Protein AF-A0A538CX70-F1 (afdb_monomer)

Radius of gyration: 19.55 Å; Cα contacts (8 Å, |Δi|>4): 145; chains: 1; bounding box: 57×36×58 Å

Foldseek 3Di:
DALLVLLVQLLVLLVLLVVVCVVVPCPPQFPLQVVVSVVLNVLSVVLNVCVVVVPPCSLVSLQVSLVVQLVLLCCQAVDDDDDSSHPHCVVVVPDPSSVVSSVSNSVSSVSSNVNSVVVVVVVVVPPDPVVVVVPPPDDD

Sequence (140 aa):
MTLLRANILFVAANLLHTADHQRQGTAGLRWEILAGGSAITIAAIASLVLAWRKDERAPIFGAVLGLSAAAGIAASHLAPHWSAFSDSYPEIHADATSWVVVLLEIAGALLLAAVAVRELRRASNGAPRAAVVAGSGRST

Solvent-accessible surface area (backbone atoms only — not comparable to full-atom values): 7394 Å² total; per-residue (Å²): 137,53,60,47,58,29,30,52,50,22,41,52,26,47,51,49,34,55,50,44,41,60,72,74,51,61,89,83,58,46,68,54,43,56,51,49,53,48,50,51,51,53,50,38,52,50,38,33,50,30,34,71,70,64,42,88,59,24,34,61,49,28,26,54,49,12,50,52,48,27,52,49,55,43,52,16,30,73,35,74,78,79,55,71,61,36,61,22,34,83,80,72,62,59,50,73,66,54,53,52,34,52,51,45,25,36,50,22,18,46,46,21,16,54,46,11,49,50,51,50,52,51,53,61,70,66,51,66,76,61,69,70,67,71,70,79,76,82,88,131

Mean predicted aligned error: 5.69 Å

Structure (mmCIF, N/CA/C/O backbone):
data_AF-A0A538CX70-F1
#
_entry.id   AF-A0A538CX70-F1
#
loop_
_atom_site.group_PDB
_atom_site.id
_atom_site.type_symbol
_atom_site.label_atom_id
_atom_site.label_alt_id
_atom_site.label_comp_id
_atom_site.label_asym_id
_atom_site.label_entity_id
_atom_site.label_seq_id
_atom_site.pdbx_PDB_ins_code
_atom_site.Cartn_x
_atom_site.Cartn_y
_atom_site.Cartn_z
_atom_site.occupancy
_atom_site.B_iso_or_equiv
_atom_site.auth_seq_id
_atom_site.auth_comp_id
_atom_site.auth_asym_id
_atom_site.auth_atom_id
_atom_site.pdbx_PDB_model_num
ATOM 1 N N . MET A 1 1 ? -12.547 -10.613 9.238 1.00 86.50 1 MET A N 1
ATOM 2 C CA . MET A 1 1 ? -11.192 -10.02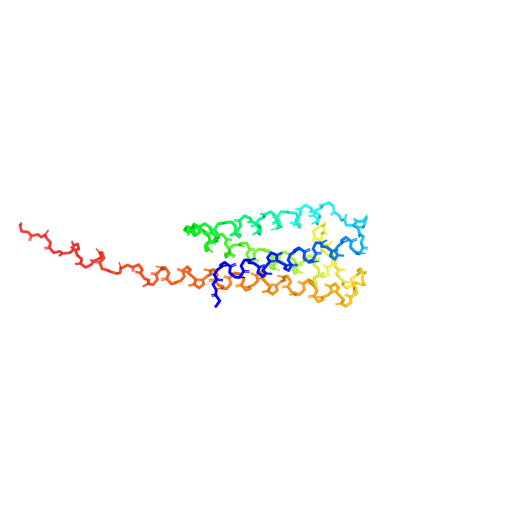3 9.112 1.00 86.50 1 MET A CA 1
ATOM 3 C C . MET A 1 1 ? -11.028 -8.892 10.122 1.00 86.50 1 MET A C 1
ATOM 5 O O . MET A 1 1 ? -11.930 -8.068 10.171 1.00 86.50 1 MET A O 1
ATOM 9 N N . THR A 1 2 ? -9.960 -8.850 10.925 1.00 97.06 2 THR A N 1
ATOM 10 C CA . THR A 1 2 ? -9.663 -7.742 11.867 1.00 97.06 2 THR A CA 1
ATOM 11 C C . THR A 1 2 ? -8.699 -6.730 11.239 1.00 97.06 2 THR A C 1
ATOM 13 O O . THR A 1 2 ? -8.021 -7.071 10.270 1.00 97.06 2 THR A O 1
ATOM 16 N N . LEU A 1 3 ? -8.598 -5.517 11.800 1.00 97.94 3 LEU A N 1
ATOM 17 C CA . LEU A 1 3 ? -7.646 -4.499 11.330 1.00 97.94 3 LEU A CA 1
ATOM 18 C C . LEU A 1 3 ? -6.189 -4.978 11.421 1.00 97.94 3 LEU A C 1
ATOM 20 O O . LEU A 1 3 ? -5.417 -4.769 10.491 1.00 97.94 3 LEU A O 1
ATOM 24 N N . LEU A 1 4 ? -5.829 -5.683 12.499 1.00 98.56 4 LEU A N 1
ATOM 25 C CA . LEU A 1 4 ? -4.496 -6.269 12.655 1.00 98.56 4 LEU A CA 1
ATOM 26 C C . LEU A 1 4 ? -4.179 -7.273 11.535 1.00 98.56 4 LEU A C 1
ATOM 28 O O . LEU A 1 4 ? -3.119 -7.195 10.927 1.00 98.56 4 LEU A O 1
ATOM 32 N N . ARG A 1 5 ? -5.109 -8.183 11.214 1.00 98.62 5 ARG A N 1
ATOM 33 C CA . ARG A 1 5 ? -4.907 -9.159 10.129 1.00 98.62 5 ARG A CA 1
ATOM 34 C C . ARG A 1 5 ? -4.802 -8.483 8.762 1.00 98.62 5 ARG A C 1
ATOM 36 O O . ARG A 1 5 ? -3.969 -8.889 7.966 1.00 98.62 5 ARG A O 1
ATOM 43 N N . ALA A 1 6 ? -5.608 -7.452 8.506 1.00 98.69 6 ALA A N 1
ATOM 44 C CA . ALA A 1 6 ? -5.515 -6.686 7.265 1.00 98.69 6 ALA A CA 1
ATOM 45 C C . ALA A 1 6 ? -4.158 -5.968 7.135 1.00 98.69 6 ALA A C 1
ATOM 47 O O . ALA A 1 6 ? -3.559 -6.007 6.068 1.00 98.69 6 ALA A O 1
ATOM 48 N N . ASN A 1 7 ? -3.633 -5.402 8.231 1.00 98.75 7 ASN A N 1
ATOM 49 C CA . ASN A 1 7 ? -2.282 -4.833 8.258 1.00 98.75 7 ASN A CA 1
ATOM 50 C C . ASN A 1 7 ? -1.203 -5.883 7.982 1.00 98.75 7 ASN A C 1
ATOM 52 O O . ASN A 1 7 ? -0.321 -5.628 7.176 1.00 98.75 7 ASN A O 1
ATOM 56 N N . ILE A 1 8 ? -1.277 -7.062 8.609 1.00 98.81 8 ILE A N 1
ATOM 57 C CA . ILE A 1 8 ? -0.309 -8.147 8.368 1.00 98.81 8 ILE A CA 1
ATOM 58 C C . ILE A 1 8 ? -0.298 -8.542 6.888 1.00 98.81 8 ILE A C 1
ATOM 60 O O . ILE A 1 8 ? 0.773 -8.670 6.306 1.00 98.81 8 ILE A O 1
ATOM 64 N N . LEU A 1 9 ? -1.476 -8.704 6.276 1.00 98.75 9 LEU A N 1
ATOM 65 C CA . LEU A 1 9 ? -1.585 -9.050 4.857 1.00 98.75 9 LEU A CA 1
ATOM 66 C C . LEU A 1 9 ? -1.010 -7.954 3.954 1.00 98.75 9 LEU A C 1
ATOM 68 O O . LEU A 1 9 ? -0.268 -8.269 3.030 1.00 98.75 9 LEU A O 1
ATOM 72 N N . PHE A 1 10 ? -1.316 -6.684 4.235 1.00 98.81 10 PHE A N 1
ATOM 73 C CA . PHE A 1 10 ? -0.777 -5.569 3.460 1.00 98.81 10 PHE A CA 1
ATOM 74 C C . PHE A 1 10 ? 0.746 -5.451 3.600 1.00 98.81 10 PHE A C 1
ATOM 76 O O . PHE A 1 10 ? 1.435 -5.368 2.593 1.00 98.81 10 PHE A O 1
ATOM 83 N N . VAL A 1 11 ? 1.282 -5.527 4.823 1.00 98.88 11 VAL A N 1
ATOM 84 C CA . VAL A 1 11 ? 2.733 -5.498 5.074 1.00 98.88 11 VAL A CA 1
ATOM 85 C C . VAL A 1 11 ? 3.429 -6.665 4.379 1.00 98.88 11 VAL A C 1
ATOM 87 O O . VAL A 1 11 ? 4.454 -6.465 3.741 1.00 98.88 11 VAL A O 1
ATOM 90 N N . ALA A 1 12 ? 2.871 -7.875 4.447 1.00 98.88 12 ALA A N 1
ATOM 91 C CA . ALA A 1 12 ? 3.443 -9.028 3.758 1.00 98.88 12 ALA A CA 1
ATOM 92 C C . ALA A 1 12 ? 3.481 -8.827 2.234 1.00 98.88 12 ALA A C 1
ATOM 94 O O . ALA A 1 12 ? 4.499 -9.120 1.612 1.00 98.88 12 ALA A O 1
ATOM 95 N N . ALA A 1 13 ? 2.408 -8.295 1.641 1.00 98.81 13 ALA A N 1
ATOM 96 C CA . ALA A 1 13 ? 2.360 -8.005 0.210 1.00 98.81 13 ALA A CA 1
ATOM 97 C C . ALA A 1 13 ? 3.332 -6.879 -0.195 1.00 98.81 13 ALA A C 1
ATOM 99 O O . ALA A 1 13 ? 4.047 -7.021 -1.181 1.00 98.81 13 ALA A O 1
ATOM 100 N N . ASN A 1 14 ? 3.429 -5.812 0.602 1.00 98.81 14 ASN A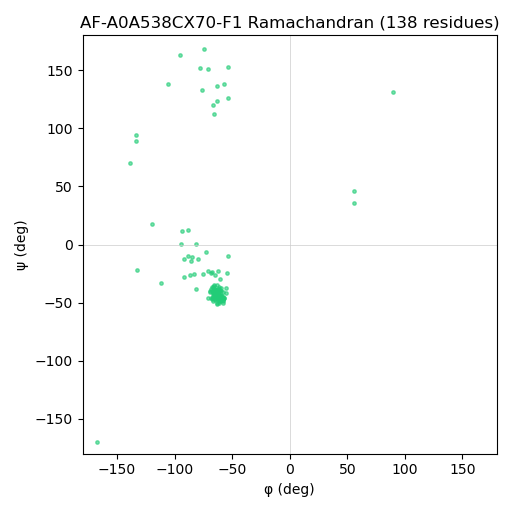 N 1
ATOM 101 C CA . ASN A 1 14 ? 4.370 -4.707 0.396 1.00 98.81 14 ASN A CA 1
ATOM 102 C C . ASN A 1 14 ? 5.839 -5.157 0.477 1.00 98.81 14 ASN A C 1
ATOM 104 O O . ASN A 1 14 ? 6.656 -4.793 -0.369 1.00 98.81 14 ASN A O 1
ATOM 108 N N . LEU A 1 15 ? 6.181 -6.003 1.453 1.00 98.69 15 LEU A N 1
ATOM 109 C CA . LEU A 1 15 ? 7.524 -6.579 1.550 1.00 98.69 15 LEU A CA 1
ATOM 110 C C . LEU A 1 15 ? 7.821 -7.521 0.381 1.00 98.69 15 LEU A C 1
ATOM 112 O O . LEU A 1 15 ? 8.946 -7.534 -0.117 1.00 98.69 15 LEU A O 1
ATOM 116 N N . LEU A 1 16 ? 6.823 -8.279 -0.082 1.00 98.81 16 LEU A N 1
ATOM 117 C CA . LEU A 1 16 ? 6.968 -9.134 -1.256 1.00 98.81 16 LEU A CA 1
ATOM 118 C C . LEU A 1 16 ? 7.229 -8.307 -2.522 1.00 98.81 16 LEU A C 1
ATOM 120 O O . LEU A 1 16 ? 8.119 -8.657 -3.290 1.00 98.81 16 LEU A O 1
ATOM 124 N N . HIS A 1 17 ? 6.527 -7.190 -2.709 1.00 98.56 17 HIS A N 1
ATOM 125 C CA . HIS A 1 17 ? 6.765 -6.285 -3.836 1.00 98.56 17 HIS A CA 1
ATOM 126 C C . HIS A 1 17 ? 8.111 -5.569 -3.744 1.00 98.56 17 HIS A C 1
ATOM 128 O O . HIS A 1 17 ? 8.840 -5.483 -4.729 1.00 98.56 17 HIS A O 1
ATOM 134 N N . THR A 1 18 ? 8.515 -5.168 -2.539 1.00 97.50 18 THR A N 1
ATOM 135 C CA . THR A 1 18 ? 9.860 -4.631 -2.301 1.00 97.50 18 THR A CA 1
ATOM 136 C C . THR A 1 18 ? 10.937 -5.649 -2.683 1.00 97.50 18 THR A C 1
ATOM 138 O O . THR A 1 18 ? 11.911 -5.298 -3.348 1.00 97.50 18 THR A O 1
ATOM 141 N N . ALA A 1 19 ? 10.767 -6.919 -2.302 1.00 98.19 19 ALA A N 1
ATOM 142 C CA . ALA A 1 19 ? 11.680 -7.994 -2.682 1.00 98.19 19 ALA A CA 1
ATOM 143 C C . ALA A 1 19 ? 11.662 -8.266 -4.194 1.00 98.19 19 ALA A C 1
ATOM 145 O O . ALA A 1 19 ? 12.709 -8.545 -4.777 1.00 98.19 19 ALA A O 1
ATOM 146 N N . ASP A 1 20 ? 10.503 -8.142 -4.841 1.00 98.12 20 ASP A N 1
ATOM 147 C CA . ASP A 1 20 ? 10.389 -8.282 -6.289 1.00 98.12 20 ASP A CA 1
ATOM 148 C C . ASP A 1 20 ? 11.153 -7.178 -7.037 1.00 98.12 20 ASP A C 1
ATOM 150 O O . ASP A 1 20 ? 11.874 -7.486 -7.980 1.00 98.12 20 ASP A O 1
ATOM 154 N N . HIS A 1 21 ? 11.144 -5.929 -6.562 1.00 96.50 21 HIS A N 1
ATOM 155 C CA . HIS A 1 21 ? 12.018 -4.883 -7.114 1.00 96.50 21 HIS A CA 1
ATOM 156 C C . HIS A 1 21 ? 13.512 -5.207 -6.961 1.00 96.50 21 HIS A C 1
ATOM 158 O O . HIS A 1 21 ? 14.299 -4.929 -7.865 1.00 96.50 21 HIS A O 1
ATOM 164 N N . GLN A 1 22 ? 13.922 -5.834 -5.853 1.00 96.19 22 GLN A N 1
ATOM 165 C CA . GLN A 1 22 ? 15.307 -6.306 -5.711 1.00 96.19 22 GLN A CA 1
ATOM 166 C C . GLN A 1 22 ? 15.627 -7.420 -6.715 1.00 96.19 22 GLN A C 1
ATOM 168 O O . GLN A 1 22 ? 16.722 -7.446 -7.272 1.00 96.19 22 GLN A O 1
ATOM 173 N N . ARG A 1 23 ? 14.665 -8.313 -6.980 1.00 96.75 23 ARG A N 1
ATOM 174 C CA . ARG A 1 23 ? 14.786 -9.382 -7.980 1.00 96.75 23 ARG A CA 1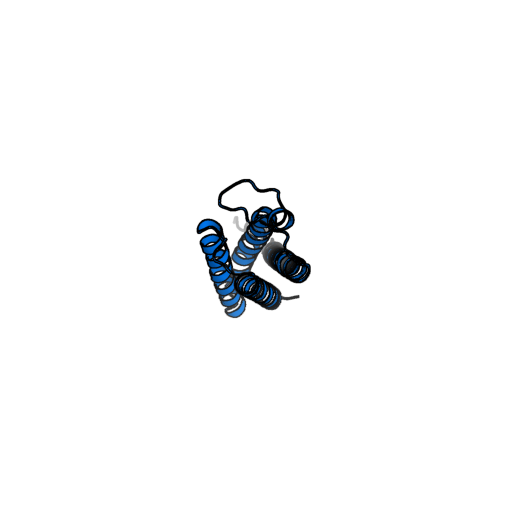
ATOM 175 C C . ARG A 1 23 ? 14.885 -8.831 -9.406 1.00 96.75 23 ARG A C 1
ATOM 177 O O . ARG A 1 23 ? 15.698 -9.332 -10.176 1.00 96.75 23 ARG A O 1
ATOM 184 N N . GLN A 1 24 ? 14.075 -7.829 -9.749 1.00 93.88 24 GLN A N 1
ATOM 185 C CA . GLN A 1 24 ? 14.105 -7.142 -11.048 1.00 93.88 24 GLN A CA 1
ATOM 186 C C . GLN A 1 24 ? 15.392 -6.316 -11.239 1.00 93.88 24 GLN A C 1
ATOM 188 O O . GLN A 1 24 ? 15.827 -6.086 -12.366 1.00 93.88 24 GLN A O 1
ATOM 193 N N . GLY A 1 25 ? 16.020 -5.909 -10.133 1.00 92.88 25 GLY A N 1
ATOM 194 C CA . GLY A 1 25 ? 17.165 -5.010 -10.108 1.00 92.88 25 GLY A CA 1
ATOM 195 C C . GLY A 1 25 ? 16.718 -3.551 -10.016 1.00 92.88 25 GLY A C 1
ATOM 196 O O . GLY A 1 25 ? 15.874 -3.081 -10.770 1.00 92.88 25 GLY A O 1
ATOM 197 N N . THR A 1 26 ? 17.317 -2.796 -9.097 1.00 90.75 26 THR A N 1
ATOM 198 C CA . THR A 1 26 ? 16.874 -1.425 -8.789 1.00 90.75 26 THR A CA 1
ATOM 199 C C . THR A 1 26 ? 17.625 -0.336 -9.551 1.00 90.75 26 THR A C 1
ATOM 201 O O . THR A 1 26 ? 17.347 0.841 -9.354 1.00 90.75 26 THR A O 1
ATOM 204 N N . ALA A 1 27 ? 18.586 -0.690 -10.410 1.00 86.50 27 ALA A N 1
ATOM 205 C CA . ALA A 1 27 ? 19.436 0.284 -11.102 1.00 86.50 27 ALA A CA 1
ATOM 206 C C . ALA A 1 27 ? 18.663 1.185 -12.086 1.00 86.50 27 ALA A C 1
ATOM 208 O O . ALA A 1 27 ? 19.096 2.302 -12.352 1.00 86.50 27 ALA A O 1
ATOM 209 N N . GLY A 1 28 ? 17.531 0.706 -12.614 1.00 83.75 28 GLY A N 1
ATOM 210 C CA . GLY A 1 28 ? 16.645 1.477 -13.493 1.00 83.75 28 GLY A CA 1
ATOM 211 C C . GLY A 1 28 ? 15.584 2.300 -12.758 1.00 83.75 28 GLY A C 1
ATOM 212 O O . GLY A 1 28 ? 14.923 3.127 -13.384 1.00 83.75 28 GLY A O 1
ATOM 213 N N . LEU A 1 29 ? 15.416 2.100 -11.444 1.00 90.50 29 LEU A N 1
ATOM 214 C CA . LEU A 1 29 ? 14.390 2.794 -10.674 1.00 90.50 29 LEU A CA 1
ATOM 215 C C . LEU A 1 29 ? 14.802 4.234 -10.398 1.00 90.50 29 LEU A C 1
ATOM 217 O O . LEU A 1 29 ? 15.905 4.519 -9.926 1.00 90.50 29 LEU A O 1
ATOM 221 N N . ARG A 1 30 ? 13.868 5.154 -10.636 1.00 93.94 30 ARG A N 1
ATOM 222 C CA . ARG A 1 30 ? 14.054 6.550 -10.253 1.00 93.94 30 ARG A CA 1
ATOM 223 C C . ARG A 1 30 ? 13.986 6.714 -8.742 1.00 93.94 30 ARG A C 1
ATOM 225 O O . ARG A 1 30 ? 13.301 5.966 -8.040 1.00 93.94 30 ARG A O 1
ATOM 232 N N . TRP A 1 31 ? 14.695 7.726 -8.250 1.00 96.19 31 TRP A N 1
ATOM 233 C CA . TRP A 1 31 ? 14.755 8.038 -6.826 1.00 96.19 31 TRP A CA 1
ATOM 234 C C . TRP A 1 31 ? 13.360 8.242 -6.222 1.00 96.19 31 TRP A C 1
ATOM 236 O O . TRP A 1 31 ? 13.100 7.785 -5.114 1.00 96.19 31 TRP A O 1
ATOM 246 N N . GLU A 1 32 ? 12.442 8.859 -6.961 1.00 97.38 32 GLU A N 1
ATOM 247 C CA . GLU A 1 32 ? 11.067 9.114 -6.535 1.00 97.38 32 GLU A CA 1
ATOM 248 C C . GLU A 1 32 ? 10.280 7.823 -6.268 1.00 97.38 32 GLU A C 1
ATOM 250 O O . GLU A 1 32 ? 9.533 7.763 -5.291 1.00 97.38 32 GLU A O 1
ATOM 255 N N . ILE A 1 33 ? 10.482 6.777 -7.078 1.00 96.81 33 ILE A N 1
ATOM 256 C CA . ILE A 1 33 ? 9.870 5.455 -6.869 1.00 96.81 33 ILE A CA 1
ATOM 257 C C . ILE A 1 33 ? 10.459 4.791 -5.624 1.00 96.81 33 ILE A C 1
ATOM 259 O O . ILE A 1 33 ? 9.715 4.311 -4.769 1.00 96.81 33 ILE A O 1
ATOM 263 N N . LEU A 1 34 ? 11.787 4.824 -5.475 1.00 96.00 34 LEU A N 1
ATOM 264 C CA . LEU A 1 34 ? 12.470 4.257 -4.308 1.00 96.00 34 LEU A CA 1
ATOM 265 C C . LEU A 1 34 ? 12.038 4.946 -3.007 1.00 96.00 34 LEU A C 1
ATOM 267 O O . LEU A 1 34 ? 11.729 4.280 -2.014 1.00 96.00 34 LEU A O 1
ATOM 271 N N . ALA A 1 35 ? 11.979 6.278 -3.012 1.00 97.50 35 ALA A N 1
ATOM 272 C CA . ALA A 1 35 ? 11.541 7.075 -1.876 1.00 97.50 35 ALA A CA 1
ATOM 273 C C . ALA A 1 35 ? 10.052 6.846 -1.569 1.00 97.50 35 ALA A C 1
ATOM 275 O O . ALA A 1 35 ? 9.692 6.651 -0.407 1.00 97.50 35 ALA A O 1
ATOM 276 N N . GLY A 1 36 ? 9.198 6.811 -2.597 1.00 97.75 36 GLY A N 1
ATOM 277 C CA . GLY A 1 36 ? 7.767 6.537 -2.463 1.00 97.75 36 GLY A CA 1
ATOM 278 C C . GLY A 1 36 ? 7.482 5.152 -1.879 1.00 97.75 36 GLY A C 1
ATOM 279 O O . GLY A 1 36 ? 6.768 5.040 -0.881 1.00 97.75 36 GLY A O 1
ATOM 280 N N . GLY A 1 37 ? 8.103 4.106 -2.429 1.00 97.44 37 GLY A N 1
ATOM 281 C CA . GLY A 1 37 ? 7.987 2.736 -1.921 1.00 97.44 37 GLY A CA 1
ATOM 282 C C . GLY A 1 37 ? 8.511 2.590 -0.489 1.00 97.44 37 GLY A C 1
ATOM 283 O O . GLY A 1 37 ? 7.868 1.958 0.355 1.00 97.44 37 GLY A O 1
ATOM 284 N N . SER A 1 38 ? 9.623 3.256 -0.161 1.00 98.00 38 SER A N 1
ATOM 285 C CA . SER A 1 38 ? 10.157 3.293 1.209 1.00 98.00 38 SER A CA 1
ATOM 286 C C . SER A 1 38 ? 9.188 3.973 2.180 1.00 98.00 38 SER A C 1
ATOM 288 O O . SER A 1 38 ? 8.951 3.465 3.277 1.00 98.00 38 SER A O 1
ATOM 290 N N . ALA A 1 39 ? 8.577 5.091 1.777 1.00 98.56 39 ALA A N 1
ATOM 291 C CA . ALA A 1 39 ? 7.584 5.791 2.587 1.00 98.56 39 ALA A CA 1
ATOM 292 C C . ALA A 1 39 ? 6.337 4.928 2.840 1.00 98.56 39 ALA A C 1
ATOM 294 O O . ALA A 1 39 ? 5.868 4.861 3.979 1.00 98.56 39 ALA A O 1
ATOM 295 N N . ILE A 1 40 ? 5.839 4.220 1.818 1.00 98.69 40 ILE A N 1
ATOM 296 C CA . ILE A 1 40 ? 4.726 3.265 1.960 1.00 98.69 40 ILE A CA 1
ATOM 297 C C . ILE A 1 40 ? 5.104 2.144 2.931 1.00 98.69 40 ILE A C 1
ATOM 299 O O . ILE A 1 40 ? 4.326 1.845 3.834 1.00 98.69 40 ILE A O 1
ATOM 303 N N . THR A 1 41 ? 6.308 1.581 2.813 1.00 98.75 41 THR A N 1
ATOM 304 C CA . THR A 1 41 ? 6.798 0.506 3.693 1.00 98.75 41 THR A CA 1
ATOM 305 C C . THR A 1 41 ? 6.850 0.954 5.155 1.00 98.75 41 THR A C 1
ATOM 307 O O . THR A 1 41 ? 6.311 0.290 6.045 1.00 98.75 41 THR A O 1
ATOM 310 N N . ILE A 1 42 ? 7.443 2.122 5.422 1.00 98.81 42 ILE A N 1
ATOM 311 C CA . ILE A 1 42 ? 7.518 2.698 6.773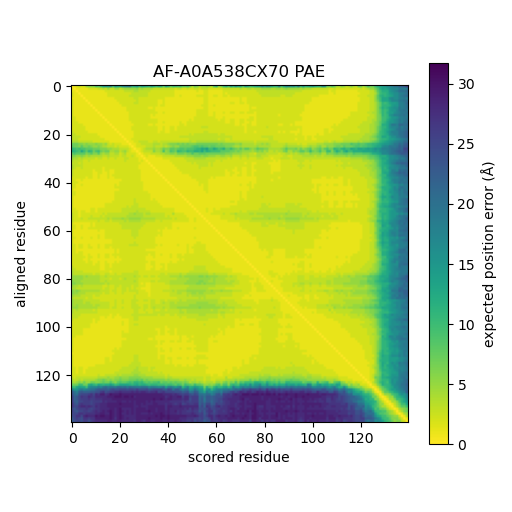 1.00 98.81 42 ILE A CA 1
ATOM 312 C C . ILE A 1 42 ? 6.109 2.939 7.328 1.00 98.81 42 ILE A C 1
ATOM 314 O O . ILE A 1 42 ? 5.821 2.577 8.473 1.00 98.81 42 ILE A O 1
ATOM 318 N N . ALA A 1 43 ? 5.210 3.505 6.519 1.00 98.81 43 ALA A N 1
ATOM 319 C CA . ALA A 1 43 ? 3.831 3.744 6.922 1.00 98.81 43 ALA A CA 1
ATOM 320 C C . ALA A 1 43 ? 3.065 2.433 7.176 1.00 98.81 43 ALA A C 1
ATOM 322 O O . ALA A 1 43 ? 2.316 2.351 8.148 1.00 98.81 43 ALA A O 1
ATOM 323 N N . ALA A 1 44 ? 3.279 1.388 6.374 1.00 98.81 44 ALA A N 1
ATOM 324 C CA . ALA A 1 44 ? 2.676 0.068 6.566 1.00 98.81 44 ALA A CA 1
ATOM 325 C C . ALA A 1 44 ? 3.097 -0.552 7.903 1.00 98.81 44 ALA A C 1
ATOM 327 O O . ALA A 1 44 ? 2.246 -1.009 8.672 1.00 98.81 44 ALA A O 1
ATOM 328 N N . ILE A 1 45 ? 4.389 -0.485 8.234 1.00 98.81 45 ILE A N 1
ATOM 329 C CA . ILE A 1 45 ? 4.914 -0.945 9.526 1.00 98.81 45 ILE A CA 1
ATOM 330 C C . ILE A 1 45 ? 4.325 -0.111 10.672 1.00 98.81 45 ILE A C 1
ATOM 332 O O . ILE A 1 45 ? 3.870 -0.675 11.669 1.00 98.81 45 ILE A O 1
ATOM 336 N N . ALA A 1 46 ? 4.262 1.216 10.534 1.00 98.75 46 ALA A N 1
ATOM 337 C CA . ALA A 1 46 ? 3.658 2.088 11.542 1.00 98.75 46 ALA A CA 1
ATOM 338 C C . ALA A 1 46 ? 2.170 1.762 11.770 1.00 98.75 46 ALA A C 1
ATOM 340 O O . ALA A 1 46 ? 1.733 1.624 12.914 1.00 98.75 46 ALA A O 1
ATOM 341 N N . SER A 1 47 ? 1.406 1.560 10.693 1.00 98.75 47 SER A N 1
ATOM 342 C CA . SER A 1 47 ? -0.002 1.151 10.736 1.00 98.75 47 SER A CA 1
ATOM 343 C C . SER A 1 47 ? -0.180 -0.194 11.448 1.00 98.75 47 SER A C 1
ATOM 345 O O . SER A 1 47 ? -1.052 -0.336 12.312 1.00 98.75 47 SER A O 1
ATOM 347 N N . LEU A 1 48 ? 0.686 -1.168 11.152 1.00 98.81 48 LEU A N 1
ATOM 348 C CA . LEU A 1 48 ? 0.699 -2.463 11.827 1.00 98.81 48 LEU A CA 1
ATOM 349 C C . LEU A 1 48 ? 0.968 -2.311 13.329 1.00 98.81 48 LEU A C 1
ATOM 351 O O . LEU A 1 48 ? 0.252 -2.909 14.134 1.00 98.81 48 LEU A O 1
ATOM 355 N N . VAL A 1 49 ? 1.946 -1.491 13.718 1.00 98.81 49 VAL A N 1
ATOM 356 C CA . VAL A 1 49 ? 2.264 -1.224 15.130 1.00 98.81 49 VAL A CA 1
ATOM 357 C C . VAL A 1 49 ? 1.087 -0.559 15.848 1.00 98.81 49 VAL A C 1
ATOM 359 O O . VAL A 1 49 ? 0.747 -0.979 16.955 1.00 98.81 49 VAL A O 1
ATOM 362 N N . LEU A 1 50 ? 0.424 0.424 15.230 1.00 98.69 50 LEU A N 1
ATOM 363 C CA . LEU A 1 50 ? -0.779 1.055 15.789 1.00 98.69 50 LEU A CA 1
ATOM 364 C C . LEU A 1 50 ? -1.903 0.029 15.991 1.00 98.69 50 LEU A C 1
ATOM 366 O O . LEU A 1 50 ? -2.493 -0.043 17.070 1.00 98.69 50 LEU A O 1
ATOM 370 N N . ALA A 1 51 ? -2.165 -0.810 14.985 1.00 98.50 51 ALA A N 1
ATOM 371 C CA . ALA A 1 51 ? -3.184 -1.853 15.068 1.00 98.50 51 ALA A CA 1
ATOM 372 C C . ALA A 1 51 ? -2.853 -2.911 16.134 1.00 98.50 51 ALA A C 1
ATOM 374 O O . ALA A 1 51 ? -3.745 -3.365 16.852 1.00 98.50 51 ALA A O 1
ATOM 375 N N . TRP A 1 52 ? -1.580 -3.288 16.265 1.00 98.56 52 TRP A N 1
ATOM 376 C CA . TRP A 1 52 ? -1.109 -4.233 17.278 1.00 98.56 52 TRP A CA 1
ATOM 377 C C . TRP A 1 52 ? -1.254 -3.676 18.699 1.00 98.56 52 TRP A C 1
ATOM 379 O O . TRP A 1 52 ? -1.730 -4.381 19.589 1.00 98.56 52 TRP A O 1
ATOM 389 N N . ARG A 1 53 ? -0.941 -2.388 18.892 1.00 98.38 53 ARG A N 1
ATOM 390 C CA . ARG A 1 53 ? -1.143 -1.658 20.156 1.00 98.38 53 ARG A CA 1
ATOM 391 C C . ARG A 1 53 ? -2.607 -1.339 20.459 1.00 98.38 53 ARG A C 1
ATOM 393 O O . ARG A 1 53 ? -2.891 -0.849 21.547 1.00 98.38 53 ARG A O 1
ATOM 400 N N . LYS A 1 54 ? -3.525 -1.626 19.528 1.00 96.69 54 LYS A N 1
ATOM 401 C CA . LYS A 1 54 ? -4.945 -1.248 19.603 1.00 96.69 54 LYS A CA 1
ATOM 402 C C . LYS A 1 54 ? -5.134 0.266 19.791 1.00 96.69 54 LYS A C 1
ATOM 404 O O . LYS A 1 54 ? -6.040 0.687 20.502 1.00 96.69 54 LYS A O 1
ATOM 409 N N . ASP A 1 55 ? -4.268 1.067 19.170 1.00 97.75 55 ASP A N 1
ATOM 410 C CA . ASP A 1 55 ? -4.358 2.529 19.196 1.00 97.75 55 ASP A CA 1
ATOM 411 C C . ASP A 1 55 ? -5.657 2.988 18.510 1.00 97.75 55 ASP A C 1
ATOM 413 O O . ASP A 1 55 ? -6.022 2.483 17.444 1.00 97.75 55 ASP A O 1
ATOM 417 N N . GLU A 1 56 ? -6.358 3.953 19.107 1.00 96.50 56 GLU A N 1
ATOM 418 C CA . GLU A 1 56 ? -7.638 4.471 18.602 1.00 96.50 56 GLU A CA 1
ATOM 419 C C . GLU A 1 56 ? -7.522 5.123 17.216 1.00 96.50 56 GLU A C 1
ATOM 421 O O . GLU A 1 56 ? -8.496 5.169 16.462 1.00 96.50 56 GLU A O 1
ATOM 426 N N . ARG A 1 57 ? -6.319 5.573 16.839 1.00 97.69 57 ARG A N 1
ATOM 427 C CA . ARG A 1 57 ? -6.027 6.177 15.533 1.00 97.69 57 ARG A CA 1
ATOM 428 C C . ARG A 1 57 ? -5.726 5.133 14.459 1.00 97.69 57 ARG A C 1
ATOM 430 O O . ARG A 1 57 ? -5.674 5.480 13.280 1.00 97.69 57 ARG A O 1
ATOM 437 N N . ALA A 1 58 ? -5.539 3.861 14.819 1.00 98.12 58 ALA A N 1
ATOM 438 C CA . ALA A 1 58 ? -5.197 2.811 13.859 1.00 98.12 58 ALA A CA 1
ATOM 439 C C . ALA A 1 58 ? -6.204 2.698 12.693 1.00 98.12 58 ALA A C 1
ATOM 441 O O . ALA A 1 58 ? -5.759 2.563 11.551 1.00 98.12 58 ALA A O 1
ATOM 442 N N . PRO A 1 59 ? -7.537 2.789 12.904 1.00 98.31 59 PRO A N 1
ATOM 443 C CA . PRO A 1 59 ? -8.494 2.740 11.804 1.00 98.31 59 PRO A CA 1
ATOM 444 C C . PRO A 1 59 ? -8.392 3.947 10.863 1.00 98.31 59 PRO A C 1
ATOM 446 O O . PRO A 1 59 ? -8.442 3.771 9.652 1.00 98.31 59 PRO A O 1
ATOM 449 N N . ILE A 1 60 ? -8.212 5.173 11.365 1.00 98.50 60 ILE A N 1
ATOM 450 C CA . ILE A 1 60 ? -8.087 6.329 10.461 1.00 98.50 60 ILE A CA 1
ATOM 451 C C . ILE A 1 60 ? -6.774 6.288 9.680 1.00 98.50 60 ILE A C 1
ATOM 453 O O . ILE A 1 60 ? -6.779 6.498 8.468 1.00 98.50 60 ILE A O 1
ATOM 457 N N . PHE A 1 61 ? -5.677 5.914 10.339 1.00 98.62 61 PHE A N 1
ATOM 458 C CA . PHE A 1 61 ? -4.381 5.765 9.687 1.00 98.62 61 PHE A CA 1
ATOM 459 C C . PHE A 1 61 ? -4.418 4.675 8.606 1.00 98.62 61 PHE A C 1
ATOM 461 O O . PHE A 1 61 ? -4.017 4.922 7.472 1.00 98.62 61 PHE A O 1
ATOM 468 N N . GLY A 1 62 ? -4.975 3.500 8.921 1.00 98.75 62 GLY A N 1
ATOM 469 C CA . GLY A 1 62 ? -5.106 2.396 7.970 1.00 98.75 62 GLY A CA 1
ATOM 470 C C . GLY A 1 62 ? -6.003 2.726 6.773 1.00 98.75 62 GLY A C 1
ATOM 471 O O . GLY A 1 62 ? -5.712 2.294 5.661 1.00 98.75 62 GLY A O 1
ATOM 472 N N . ALA A 1 63 ? -7.062 3.520 6.964 1.00 98.81 63 ALA A N 1
ATOM 473 C CA . ALA A 1 63 ? -7.926 3.959 5.869 1.00 98.81 63 ALA A CA 1
ATOM 474 C C . ALA A 1 63 ? -7.190 4.899 4.906 1.00 98.81 63 ALA A C 1
ATOM 476 O O . ALA A 1 63 ? -7.218 4.676 3.696 1.00 98.81 63 ALA A O 1
ATOM 477 N N . VAL A 1 64 ? -6.509 5.916 5.444 1.00 98.75 64 VAL A N 1
ATOM 478 C CA . VAL A 1 64 ? -5.735 6.875 4.643 1.00 98.75 64 VAL A CA 1
ATOM 479 C C . VAL A 1 64 ? -4.601 6.166 3.912 1.00 98.75 64 VAL A C 1
ATOM 481 O O . VAL A 1 64 ? -4.500 6.303 2.697 1.00 98.75 64 VAL A O 1
ATOM 484 N N . LEU A 1 65 ? -3.805 5.368 4.629 1.00 98.81 65 LEU A N 1
ATOM 485 C CA . LEU A 1 65 ? -2.686 4.628 4.053 1.00 98.81 65 LEU A CA 1
ATOM 486 C C . LEU A 1 65 ? -3.141 3.642 2.977 1.00 98.81 65 LEU A C 1
ATOM 488 O O . LEU A 1 65 ? -2.566 3.616 1.898 1.00 98.81 65 LEU A O 1
ATOM 492 N N . GLY A 1 66 ? -4.161 2.825 3.254 1.00 98.81 66 GLY A N 1
ATOM 493 C CA . GLY A 1 66 ? -4.618 1.818 2.298 1.00 98.81 66 GLY A CA 1
ATOM 494 C C . GLY A 1 66 ? -5.122 2.441 0.994 1.00 98.81 66 GLY A C 1
ATOM 495 O O . GLY A 1 66 ? -4.816 1.941 -0.084 1.00 98.81 66 GLY A O 1
ATOM 496 N N . LEU A 1 67 ? -5.845 3.565 1.073 1.00 98.81 67 LEU A N 1
ATOM 497 C CA . LEU A 1 67 ? -6.322 4.279 -0.115 1.00 98.81 67 LEU A CA 1
ATOM 498 C C . LEU A 1 67 ? -5.183 4.963 -0.876 1.00 98.81 67 LEU A C 1
ATOM 500 O O . LEU A 1 67 ? -5.118 4.838 -2.099 1.00 98.81 67 LEU A O 1
ATOM 504 N N . SER A 1 68 ? -4.289 5.669 -0.176 1.00 98.75 68 SER A N 1
ATOM 505 C CA . SER A 1 68 ? -3.180 6.378 -0.821 1.00 98.75 68 SER A CA 1
ATOM 506 C C . SER A 1 68 ? -2.165 5.415 -1.434 1.00 98.75 68 SER A C 1
ATOM 508 O O . SER A 1 68 ? -1.731 5.649 -2.559 1.00 98.75 68 SER A O 1
ATOM 510 N N . ALA A 1 69 ? -1.843 4.308 -0.758 1.00 98.81 69 ALA A N 1
ATOM 511 C CA . ALA A 1 69 ? -0.959 3.273 -1.284 1.00 98.81 69 ALA A CA 1
ATOM 512 C C . ALA A 1 69 ? -1.574 2.583 -2.507 1.00 98.81 69 ALA A C 1
ATOM 514 O O . ALA A 1 69 ? -0.915 2.500 -3.537 1.00 98.81 69 ALA A O 1
ATOM 515 N N . ALA A 1 70 ? -2.844 2.161 -2.445 1.00 98.88 70 ALA A N 1
ATOM 516 C CA . ALA A 1 70 ? -3.507 1.530 -3.589 1.00 98.88 70 ALA A CA 1
ATOM 517 C C . ALA A 1 70 ? -3.501 2.440 -4.827 1.00 98.88 70 ALA A C 1
ATOM 519 O O . ALA A 1 70 ? -3.160 1.992 -5.920 1.00 98.88 70 ALA A O 1
ATOM 520 N N . ALA A 1 71 ? -3.844 3.720 -4.650 1.00 98.75 71 ALA A N 1
ATOM 521 C CA . ALA A 1 71 ? -3.842 4.695 -5.735 1.00 98.75 71 ALA A CA 1
ATOM 522 C C . ALA A 1 71 ? -2.426 4.971 -6.262 1.00 98.75 71 ALA A C 1
ATOM 524 O O . ALA A 1 71 ? -2.223 4.978 -7.473 1.00 98.75 71 ALA A O 1
ATOM 525 N N . GLY A 1 72 ? -1.455 5.169 -5.366 1.00 98.44 72 GLY A N 1
ATOM 526 C CA . GLY A 1 72 ? -0.065 5.448 -5.721 1.00 98.44 72 GLY A CA 1
ATOM 527 C C . GLY A 1 72 ? 0.581 4.295 -6.484 1.00 98.44 72 GLY A C 1
ATOM 528 O O . GLY A 1 72 ? 1.078 4.504 -7.581 1.00 98.44 72 GLY A O 1
ATOM 529 N N . ILE A 1 73 ? 0.492 3.071 -5.959 1.00 98.62 73 ILE A N 1
ATOM 530 C CA . ILE A 1 73 ? 1.073 1.868 -6.577 1.00 98.62 73 ILE A CA 1
ATOM 531 C C . ILE A 1 73 ? 0.420 1.597 -7.938 1.00 98.62 73 ILE A C 1
ATOM 533 O O . ILE A 1 73 ? 1.114 1.343 -8.923 1.00 98.62 73 ILE A O 1
ATOM 537 N N . ALA A 1 74 ? -0.911 1.706 -8.030 1.00 98.69 74 ALA A N 1
ATOM 538 C CA . ALA A 1 74 ? -1.606 1.553 -9.305 1.00 98.69 74 ALA A CA 1
ATOM 539 C C . ALA A 1 74 ? -1.173 2.622 -10.321 1.00 98.69 74 ALA A C 1
ATOM 541 O O . ALA A 1 74 ? -0.888 2.297 -11.471 1.00 98.69 74 ALA A O 1
ATOM 542 N N . ALA A 1 75 ? -1.077 3.888 -9.908 1.00 98.38 75 ALA A N 1
ATOM 543 C CA . ALA A 1 75 ? -0.623 4.961 -10.786 1.00 98.38 75 ALA A CA 1
ATOM 544 C C . ALA A 1 75 ? 0.843 4.790 -11.205 1.00 98.38 75 ALA A C 1
ATOM 546 O O . ALA A 1 75 ? 1.188 5.138 -12.332 1.00 98.38 75 ALA A O 1
ATOM 547 N N . SER A 1 76 ? 1.705 4.261 -10.337 1.00 98.19 76 SER A N 1
ATOM 548 C CA . SER A 1 76 ? 3.111 4.027 -10.662 1.00 98.19 76 SER A CA 1
ATOM 549 C C . SER A 1 76 ? 3.294 2.908 -11.684 1.00 98.19 76 SER A C 1
ATOM 551 O O . SER A 1 76 ? 4.110 3.080 -12.584 1.00 98.19 76 SER A O 1
ATOM 553 N N . HIS A 1 77 ? 2.533 1.812 -11.590 1.00 98.31 77 HIS A N 1
ATOM 554 C CA . HIS A 1 77 ? 2.828 0.595 -12.363 1.00 98.31 77 HIS A CA 1
ATOM 555 C C . HIS A 1 77 ? 1.817 0.242 -13.453 1.00 98.31 77 HIS A C 1
ATOM 557 O O . HIS A 1 77 ? 2.201 -0.327 -14.473 1.00 98.31 77 HIS A O 1
ATOM 563 N N . LEU A 1 78 ? 0.529 0.540 -13.258 1.00 98.31 78 LEU A N 1
ATOM 564 C CA . LEU A 1 78 ? -0.526 0.147 -14.201 1.00 98.31 78 LEU A CA 1
ATOM 565 C C . LEU A 1 78 ? -0.799 1.234 -15.245 1.00 98.31 78 LEU A C 1
ATOM 567 O O . LEU A 1 78 ? -1.269 0.923 -16.339 1.00 98.31 78 LEU A O 1
ATOM 571 N N . ALA A 1 79 ? -0.558 2.501 -14.905 1.00 97.38 79 ALA A N 1
ATOM 572 C CA . ALA A 1 79 ? -0.756 3.606 -15.831 1.00 97.38 79 ALA A CA 1
ATOM 573 C C . ALA A 1 79 ? 0.409 3.708 -16.834 1.00 97.38 79 ALA A C 1
ATOM 575 O O . ALA A 1 79 ? 1.543 3.376 -16.481 1.00 97.38 79 ALA A O 1
ATOM 576 N N . PRO A 1 80 ? 0.164 4.234 -18.052 1.00 96.56 80 PRO A N 1
ATOM 577 C CA . PRO A 1 80 ? 1.242 4.672 -18.934 1.00 96.56 80 PRO A CA 1
ATOM 578 C C . PRO A 1 80 ? 2.160 5.663 -18.216 1.00 96.56 80 PRO A C 1
ATOM 580 O O . PRO A 1 80 ? 1.708 6.394 -17.330 1.00 96.56 80 PRO A O 1
ATOM 583 N N . HIS A 1 81 ? 3.427 5.730 -18.614 1.00 96.69 81 HIS A N 1
ATOM 584 C CA . HIS A 1 81 ? 4.390 6.649 -18.026 1.00 96.69 81 HIS A CA 1
ATOM 585 C C . HIS A 1 81 ? 3.871 8.095 -18.050 1.00 96.69 81 HIS A C 1
ATOM 587 O O . HIS A 1 81 ? 3.521 8.640 -19.099 1.00 96.69 81 HIS A O 1
ATOM 593 N N . TRP A 1 82 ? 3.868 8.737 -16.881 1.00 96.44 82 TRP A N 1
ATOM 594 C CA . TRP A 1 82 ? 3.310 10.079 -16.700 1.00 96.44 82 TRP A CA 1
ATOM 595 C C . TRP A 1 82 ? 4.231 11.031 -15.928 1.00 96.44 82 TRP A C 1
ATOM 597 O O . TRP A 1 82 ? 4.092 12.244 -16.075 1.00 96.44 82 TRP A O 1
ATOM 607 N N . SER A 1 83 ? 5.179 10.541 -15.120 1.00 96.06 83 SER A N 1
ATOM 608 C CA . SER A 1 83 ? 6.160 11.393 -14.431 1.00 96.06 83 SER A CA 1
ATOM 609 C C . SER A 1 83 ? 7.327 10.603 -13.823 1.00 96.06 83 SER A C 1
ATOM 611 O O . SER A 1 83 ? 7.469 9.397 -14.022 1.00 96.06 83 SER A O 1
ATOM 613 N N . ALA A 1 84 ? 8.149 11.280 -13.010 1.00 96.00 84 ALA A N 1
ATOM 614 C CA . ALA A 1 84 ? 9.165 10.659 -12.162 1.00 96.00 84 ALA A CA 1
ATOM 615 C C . ALA A 1 84 ? 8.628 9.559 -11.226 1.00 96.00 84 ALA A C 1
ATOM 617 O O . ALA A 1 84 ? 9.373 8.644 -10.890 1.00 96.00 84 ALA A O 1
ATOM 618 N N . PHE A 1 85 ? 7.336 9.607 -10.892 1.00 96.31 85 PHE A N 1
ATOM 619 C CA . PHE A 1 85 ? 6.634 8.641 -10.043 1.00 96.31 85 PHE A CA 1
ATOM 620 C C . PHE A 1 85 ? 6.050 7.443 -10.811 1.00 96.31 85 PHE A C 1
ATOM 622 O O . PHE A 1 85 ? 5.240 6.701 -10.255 1.00 96.31 85 PHE A O 1
ATOM 629 N N . SER A 1 86 ? 6.426 7.251 -12.077 1.00 96.38 86 SER A N 1
ATOM 630 C CA . SER A 1 86 ? 6.008 6.107 -12.892 1.00 96.38 86 SER A CA 1
ATOM 631 C C . SER A 1 86 ? 7.141 5.096 -13.065 1.00 96.38 86 SER A C 1
ATOM 633 O O . SER A 1 86 ? 8.273 5.475 -13.360 1.00 96.38 86 SER A O 1
ATOM 635 N N . ASP A 1 87 ? 6.792 3.822 -12.956 1.00 96.00 87 ASP A N 1
ATOM 636 C CA . ASP A 1 87 ? 7.590 2.651 -13.315 1.00 96.00 87 ASP A CA 1
ATOM 637 C C . ASP A 1 87 ? 6.645 1.650 -14.004 1.00 96.00 87 ASP A C 1
ATOM 639 O O . ASP A 1 87 ? 6.186 0.666 -13.421 1.00 96.00 87 ASP A O 1
ATOM 643 N N . SER A 1 88 ? 6.223 2.028 -15.217 1.00 97.00 88 SER A N 1
ATOM 644 C CA . SER A 1 88 ? 5.118 1.409 -15.960 1.00 97.00 88 SER A CA 1
ATOM 645 C C . SER A 1 88 ? 5.459 -0.028 -16.345 1.00 97.00 88 SER A C 1
ATOM 647 O O . SER A 1 88 ? 6.307 -0.264 -17.205 1.00 97.00 88 SER A O 1
ATOM 649 N N . TYR A 1 89 ? 4.760 -0.994 -15.747 1.00 97.25 89 TYR A N 1
ATOM 650 C CA . TYR A 1 89 ? 4.964 -2.425 -15.989 1.00 97.25 89 TYR A CA 1
ATOM 651 C C . TYR A 1 89 ? 4.788 -2.832 -17.456 1.00 97.25 89 TYR A C 1
ATOM 653 O O . TYR A 1 89 ? 5.597 -3.629 -17.942 1.00 97.25 89 TYR A O 1
ATOM 661 N N . PRO A 1 90 ? 3.793 -2.300 -18.196 1.00 96.56 90 PRO A N 1
ATOM 662 C CA . PRO A 1 90 ? 3.699 -2.536 -19.633 1.00 96.56 90 PRO A CA 1
ATOM 663 C C . PRO A 1 90 ? 4.929 -2.056 -20.418 1.00 96.56 90 PRO A C 1
ATOM 665 O O . PRO A 1 90 ? 5.333 -2.720 -21.366 1.00 96.56 90 PRO A O 1
ATOM 668 N N . GLU A 1 91 ? 5.536 -0.928 -20.036 1.00 95.12 91 GLU A N 1
ATOM 669 C CA . GLU A 1 91 ? 6.671 -0.334 -20.761 1.00 95.12 91 GLU A CA 1
ATOM 670 C C . GLU A 1 91 ? 8.008 -0.989 -20.407 1.00 95.12 91 GLU A C 1
ATOM 672 O O . GLU A 1 91 ? 8.841 -1.214 -21.287 1.00 95.12 91 GLU A O 1
ATOM 677 N N . ILE A 1 92 ? 8.207 -1.353 -19.138 1.00 94.12 92 ILE A N 1
ATOM 678 C CA . ILE A 1 92 ? 9.404 -2.085 -18.692 1.00 94.12 92 ILE A CA 1
ATOM 679 C C . ILE A 1 92 ? 9.303 -3.593 -18.957 1.00 94.12 92 ILE A C 1
ATOM 681 O O . ILE A 1 92 ? 10.237 -4.329 -18.653 1.00 94.12 92 ILE A O 1
ATOM 685 N N . HIS A 1 93 ? 8.190 -4.051 -19.543 1.00 95.19 93 HIS A N 1
ATOM 686 C CA . HIS A 1 93 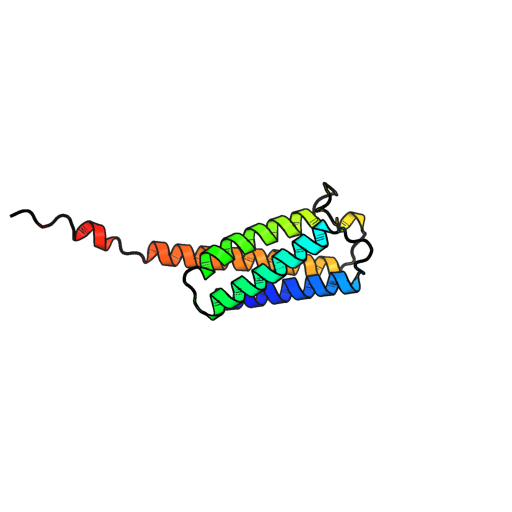? 7.920 -5.454 -19.859 1.00 95.19 93 HIS A CA 1
ATOM 687 C C . HIS A 1 93 ? 8.027 -6.368 -18.625 1.00 95.19 93 HIS A C 1
ATOM 689 O O . HIS A 1 93 ? 8.642 -7.435 -18.678 1.00 95.19 93 HIS A O 1
ATOM 695 N N . ALA A 1 94 ? 7.422 -5.941 -17.510 1.00 96.81 94 ALA A N 1
ATOM 696 C CA . ALA A 1 94 ? 7.435 -6.684 -16.254 1.00 96.81 94 ALA A CA 1
ATOM 697 C C . ALA A 1 94 ? 6.861 -8.100 -16.430 1.00 96.81 94 ALA A C 1
ATOM 699 O O . ALA A 1 94 ? 5.848 -8.306 -17.109 1.00 96.81 94 ALA A O 1
ATOM 700 N N . ASP A 1 95 ? 7.506 -9.083 -15.800 1.00 97.44 95 ASP A N 1
ATOM 701 C CA . ASP A 1 95 ? 7.104 -10.482 -15.913 1.00 97.44 95 ASP A CA 1
ATOM 702 C C . ASP A 1 95 ? 5.832 -10.804 -15.102 1.00 97.44 95 ASP A C 1
ATOM 704 O O . ASP A 1 95 ? 5.349 -10.020 -14.281 1.00 97.44 95 ASP A O 1
ATOM 708 N N . ALA A 1 96 ? 5.262 -11.990 -15.333 1.00 98.06 96 ALA A N 1
ATOM 709 C CA . ALA A 1 96 ? 4.022 -12.412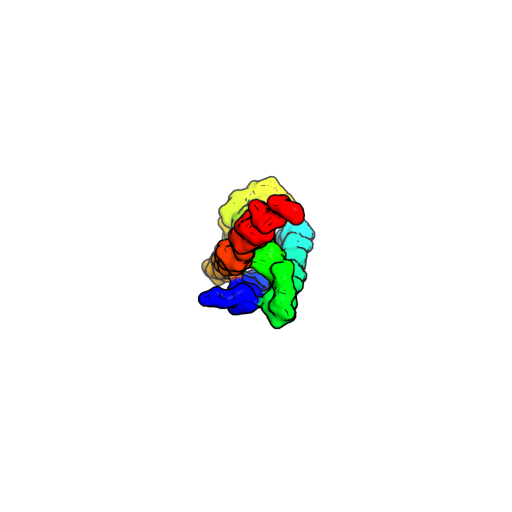 -14.682 1.00 98.06 96 ALA A CA 1
ATOM 710 C C . ALA A 1 96 ? 4.121 -12.473 -13.145 1.00 98.06 96 ALA A C 1
ATOM 712 O O . ALA A 1 96 ? 3.117 -12.261 -12.462 1.00 98.06 96 ALA A O 1
ATOM 713 N N . THR A 1 97 ? 5.310 -12.748 -12.595 1.00 98.06 97 THR A N 1
ATOM 714 C CA . THR A 1 97 ? 5.530 -12.770 -11.142 1.00 98.06 97 THR A CA 1
ATOM 715 C C . THR A 1 97 ? 5.386 -11.363 -10.586 1.00 98.06 97 THR A C 1
ATOM 717 O O . THR A 1 97 ? 4.628 -11.167 -9.637 1.00 98.06 97 THR A O 1
ATOM 720 N N . SER A 1 98 ? 6.020 -10.378 -11.222 1.00 98.19 98 SER A N 1
ATOM 721 C CA . SER A 1 98 ? 5.896 -8.968 -10.845 1.00 98.19 98 SER A CA 1
ATOM 722 C C . SER A 1 98 ? 4.448 -8.495 -10.902 1.00 98.19 98 SER A C 1
ATOM 724 O O . SER A 1 98 ? 3.948 -7.918 -9.936 1.00 98.19 98 SER A O 1
ATOM 726 N N . TRP A 1 99 ? 3.722 -8.833 -11.972 1.00 98.56 99 TRP A N 1
ATOM 727 C CA . TRP A 1 99 ? 2.291 -8.534 -12.085 1.00 98.56 99 TRP A CA 1
ATOM 728 C C . TRP A 1 99 ? 1.462 -9.112 -10.935 1.00 98.56 99 TRP A C 1
ATOM 730 O O . TRP A 1 99 ? 0.626 -8.416 -10.362 1.00 98.56 99 TRP A O 1
ATOM 740 N N . VAL A 1 100 ? 1.684 -10.374 -10.56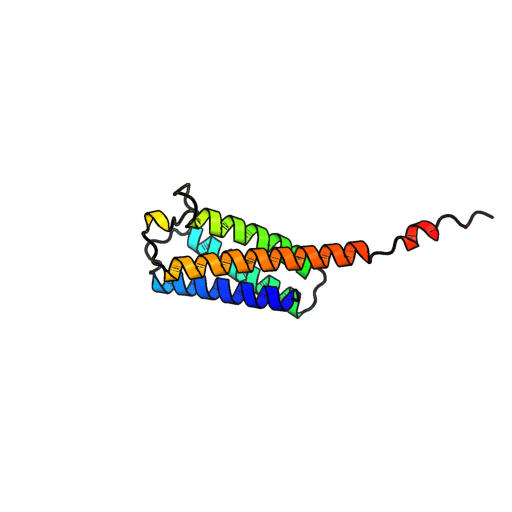6 1.00 98.69 100 VAL A N 1
ATOM 741 C CA . VAL A 1 100 ? 0.970 -10.992 -9.438 1.00 98.69 100 VAL A CA 1
ATOM 742 C C . VAL A 1 100 ? 1.283 -10.254 -8.140 1.00 98.69 100 VAL A C 1
ATOM 744 O O . VAL A 1 100 ? 0.374 -9.952 -7.369 1.00 98.69 100 VAL A O 1
ATOM 747 N N . VAL A 1 101 ? 2.554 -9.942 -7.903 1.00 98.62 101 VAL A N 1
ATOM 748 C CA . VAL A 1 101 ? 3.011 -9.318 -6.662 1.00 98.62 101 VAL A CA 1
ATOM 749 C C . VAL A 1 101 ? 2.467 -7.893 -6.504 1.00 98.62 101 VAL A C 1
ATOM 751 O O . VAL A 1 101 ? 1.914 -7.583 -5.446 1.00 98.62 101 VAL A O 1
ATOM 754 N N . VAL A 1 102 ? 2.519 -7.055 -7.546 1.00 98.69 102 VAL A N 1
ATOM 755 C CA . VAL A 1 102 ? 1.964 -5.689 -7.483 1.00 98.69 102 VAL A CA 1
ATOM 756 C C . VAL A 1 102 ? 0.443 -5.706 -7.288 1.00 98.69 102 VAL A C 1
ATOM 758 O O . VAL A 1 102 ? -0.099 -4.934 -6.496 1.00 98.69 102 VAL A O 1
ATOM 761 N N . LEU A 1 103 ? -0.268 -6.636 -7.940 1.00 98.81 103 LEU A N 1
ATOM 762 C CA . LEU A 1 103 ? -1.717 -6.782 -7.777 1.00 98.81 103 LEU A CA 1
ATOM 763 C C . LEU A 1 103 ? -2.088 -7.270 -6.371 1.00 98.81 103 LEU A C 1
ATOM 765 O O . LEU A 1 103 ? -3.094 -6.820 -5.818 1.00 98.81 103 LEU A O 1
ATOM 769 N N . LEU A 1 104 ? -1.279 -8.149 -5.770 1.00 98.81 104 LEU A N 1
ATOM 770 C CA . LEU A 1 104 ? -1.445 -8.565 -4.376 1.00 98.81 104 LEU A CA 1
ATOM 771 C C . LEU A 1 104 ? -1.266 -7.391 -3.413 1.00 98.81 104 LEU A C 1
ATOM 773 O O . LEU A 1 104 ? -2.043 -7.273 -2.463 1.00 98.81 104 LEU A O 1
ATOM 777 N N . GLU A 1 105 ? -0.291 -6.513 -3.649 1.00 98.81 105 GLU A N 1
ATOM 778 C CA . GLU A 1 105 ? -0.106 -5.330 -2.809 1.00 98.81 105 GLU A CA 1
ATOM 779 C C . GLU A 1 105 ? -1.276 -4.351 -2.940 1.00 98.81 105 GLU A C 1
ATOM 781 O O . GLU A 1 105 ? -1.830 -3.934 -1.919 1.00 98.81 105 GLU A O 1
ATOM 786 N N . ILE A 1 106 ? -1.725 -4.054 -4.164 1.00 98.88 106 ILE A N 1
ATOM 787 C CA . ILE A 1 106 ? -2.901 -3.202 -4.405 1.00 98.88 106 ILE A CA 1
ATOM 788 C C . ILE A 1 106 ? -4.138 -3.795 -3.715 1.00 98.88 106 ILE A C 1
ATOM 790 O O . ILE A 1 106 ? -4.857 -3.091 -3.000 1.00 98.88 106 ILE A O 1
ATOM 794 N N . ALA A 1 107 ? -4.378 -5.101 -3.863 1.00 98.88 107 ALA A N 1
ATOM 795 C CA . ALA A 1 107 ? -5.488 -5.782 -3.201 1.00 98.88 107 ALA A CA 1
ATOM 796 C C . ALA A 1 107 ? -5.362 -5.743 -1.666 1.00 98.88 107 ALA A C 1
ATOM 798 O O . ALA A 1 107 ? -6.356 -5.524 -0.969 1.00 98.88 107 ALA A O 1
ATOM 799 N N . GLY A 1 108 ? -4.149 -5.909 -1.131 1.00 98.88 108 GLY A N 1
ATOM 800 C CA . GLY A 1 108 ? -3.849 -5.791 0.296 1.00 98.88 108 GLY A CA 1
ATOM 801 C C . GLY A 1 108 ? -4.121 -4.386 0.842 1.00 98.88 108 GLY A C 1
ATOM 802 O O . GLY A 1 108 ? -4.752 -4.250 1.894 1.00 98.88 108 GLY A O 1
ATOM 803 N N . ALA A 1 109 ? -3.725 -3.348 0.106 1.00 98.88 109 ALA A N 1
ATOM 804 C CA . ALA A 1 109 ? -3.957 -1.947 0.451 1.00 98.88 109 ALA A CA 1
ATOM 805 C C . ALA A 1 109 ? -5.459 -1.610 0.471 1.00 98.88 109 ALA A C 1
ATOM 807 O O . ALA A 1 109 ? -5.967 -1.037 1.440 1.00 98.88 109 ALA A O 1
ATOM 808 N N . LEU A 1 110 ? -6.202 -2.052 -0.550 1.00 98.88 110 LEU A N 1
ATOM 809 C CA . LEU A 1 110 ? -7.658 -1.898 -0.616 1.00 98.88 110 LEU A CA 1
ATOM 810 C C . LEU A 1 110 ? -8.369 -2.660 0.510 1.00 98.88 110 LEU A C 1
ATOM 812 O O . LEU A 1 110 ? -9.311 -2.140 1.114 1.00 98.88 110 LEU A O 1
ATOM 816 N N . LEU A 1 111 ? -7.911 -3.871 0.837 1.00 98.88 111 LEU A N 1
ATOM 817 C CA . LEU A 1 111 ? -8.442 -4.648 1.956 1.00 98.88 111 LEU A CA 1
ATOM 818 C C . LEU A 1 111 ? -8.202 -3.939 3.295 1.00 98.88 111 LEU A C 1
ATOM 820 O O . LEU A 1 111 ? -9.119 -3.879 4.123 1.00 98.88 111 LEU A O 1
ATOM 824 N N . LEU A 1 112 ? -7.001 -3.390 3.509 1.00 98.88 112 LEU A N 1
ATOM 825 C CA . LEU A 1 112 ? -6.680 -2.582 4.684 1.00 98.88 112 LEU A CA 1
ATOM 826 C C . LEU A 1 112 ? -7.628 -1.384 4.786 1.00 98.88 112 LEU A C 1
ATOM 828 O O . LEU A 1 112 ? -8.274 -1.221 5.824 1.00 98.88 112 LEU A O 1
ATOM 832 N N . ALA A 1 113 ? -7.787 -0.619 3.704 1.00 98.81 113 ALA A N 1
ATOM 833 C CA . ALA A 1 113 ? -8.694 0.523 3.657 1.00 98.81 113 ALA A CA 1
ATOM 834 C C . ALA A 1 113 ? -10.146 0.130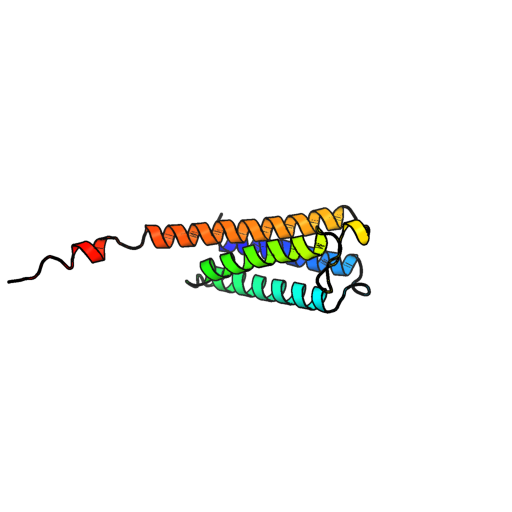 3.970 1.00 98.81 113 ALA A C 1
ATOM 836 O O . ALA A 1 113 ? -10.790 0.742 4.824 1.00 98.81 113 ALA A O 1
ATOM 837 N N . ALA A 1 114 ? -10.662 -0.924 3.336 1.00 98.81 114 ALA A N 1
ATOM 838 C CA . ALA A 1 114 ? -12.037 -1.378 3.529 1.00 98.81 114 ALA A CA 1
ATOM 839 C C . ALA A 1 114 ? -12.303 -1.826 4.975 1.00 98.81 114 ALA A C 1
ATOM 841 O O . ALA A 1 114 ? -13.328 -1.475 5.568 1.00 98.81 114 ALA A O 1
ATOM 842 N N . VAL A 1 115 ? -11.377 -2.586 5.570 1.00 98.75 115 VAL A N 1
ATOM 843 C CA . VAL A 1 115 ? -11.484 -3.022 6.969 1.00 98.75 115 VAL A CA 1
ATOM 844 C C . VAL A 1 115 ? -11.402 -1.826 7.913 1.00 98.75 115 VAL A C 1
ATOM 846 O O . VAL A 1 115 ? -12.220 -1.725 8.824 1.00 98.75 115 VAL A O 1
ATOM 849 N N . ALA A 1 116 ? -10.472 -0.907 7.676 1.00 98.50 116 ALA A N 1
ATOM 850 C CA . ALA A 1 116 ? -10.291 0.300 8.468 1.00 98.50 116 ALA A CA 1
ATOM 851 C C . ALA A 1 116 ? -11.533 1.212 8.449 1.00 98.50 116 ALA A C 1
ATOM 853 O O . ALA A 1 116 ? -12.053 1.574 9.506 1.00 98.50 116 ALA A O 1
A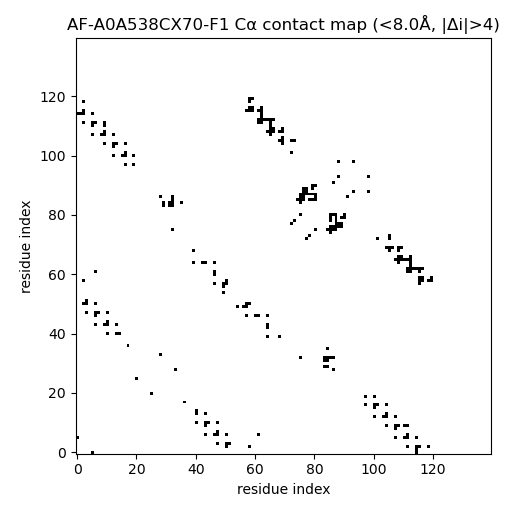TOM 854 N N . VAL A 1 117 ? -12.094 1.482 7.264 1.00 98.62 117 VAL A N 1
ATOM 855 C CA . VAL A 1 117 ? -13.352 2.234 7.096 1.00 98.62 117 VAL A CA 1
ATOM 856 C C . VAL A 1 117 ? -14.517 1.536 7.797 1.00 98.62 117 VAL A C 1
ATOM 858 O O . VAL A 1 117 ? -15.356 2.196 8.412 1.00 98.62 117 VAL A O 1
ATOM 861 N N . ARG A 1 118 ? -14.586 0.201 7.752 1.00 98.06 118 ARG A N 1
ATOM 862 C CA . ARG A 1 118 ? -15.623 -0.551 8.470 1.00 98.06 118 ARG A CA 1
ATOM 863 C C . ARG A 1 118 ? -15.512 -0.376 9.985 1.00 98.06 118 ARG A C 1
ATOM 865 O O . ARG A 1 118 ? -16.543 -0.215 10.633 1.00 98.06 118 ARG A O 1
ATOM 872 N N . GLU A 1 119 ? -14.306 -0.415 10.552 1.00 97.44 119 GLU A N 1
ATOM 873 C CA . GLU A 1 119 ? -14.114 -0.183 11.991 1.00 97.44 119 GLU A CA 1
ATOM 874 C C . GLU A 1 119 ? -14.481 1.259 12.384 1.00 97.44 119 GLU A C 1
ATOM 876 O O . GLU A 1 119 ? -15.188 1.448 13.372 1.00 97.44 119 GLU A O 1
ATOM 881 N N . LEU A 1 120 ? -14.128 2.260 11.566 1.00 97.31 120 LEU A N 1
ATOM 882 C CA . LEU A 1 120 ? -14.565 3.650 11.772 1.00 97.31 120 LEU A CA 1
ATOM 883 C C . LEU A 1 120 ? -16.096 3.772 11.789 1.00 97.31 120 LEU A C 1
ATOM 885 O O . LEU A 1 120 ? -16.661 4.346 12.715 1.00 97.31 120 LEU A O 1
ATOM 889 N N . ARG A 1 121 ? -16.789 3.164 10.816 1.00 96.38 121 ARG A N 1
ATOM 890 C CA . ARG A 1 121 ? -18.264 3.169 10.759 1.00 96.38 121 ARG A CA 1
ATOM 891 C C . ARG A 1 121 ? -18.897 2.502 11.980 1.00 96.38 121 ARG A C 1
ATOM 893 O O . ARG A 1 121 ? -19.921 2.970 12.468 1.00 96.38 121 ARG A O 1
ATOM 900 N N . ARG A 1 122 ? -18.305 1.416 12.486 1.00 94.19 122 ARG A N 1
ATOM 901 C CA . ARG A 1 122 ? -18.771 0.745 13.712 1.00 94.19 122 ARG A CA 1
ATOM 902 C C . ARG A 1 122 ? -18.618 1.639 14.937 1.00 94.19 122 ARG A C 1
ATOM 904 O O . ARG A 1 122 ? -19.553 1.711 15.728 1.00 94.19 122 ARG A O 1
ATOM 911 N N . ALA A 1 123 ? -17.491 2.339 15.061 1.00 90.19 123 ALA A N 1
ATOM 912 C CA . ALA A 1 123 ? -17.272 3.299 16.138 1.00 90.19 123 ALA A CA 1
ATOM 913 C C . ALA A 1 123 ? -18.282 4.459 16.076 1.00 90.19 123 ALA A C 1
ATOM 915 O O . ALA A 1 123 ? -18.886 4.796 17.091 1.00 90.19 123 ALA A O 1
ATOM 916 N N . SER A 1 124 ? -18.549 5.004 14.884 1.00 89.94 124 SER A N 1
ATOM 917 C CA . SER A 1 124 ? -19.551 6.064 14.696 1.00 89.94 124 SER A CA 1
ATOM 918 C C . SER A 1 124 ? -20.980 5.606 15.006 1.00 89.94 124 SER A C 1
ATOM 920 O O . SER A 1 124 ? -21.737 6.353 15.615 1.00 89.94 124 SER A O 1
ATOM 922 N N . ASN A 1 125 ? -21.353 4.380 14.626 1.00 88.56 125 ASN A N 1
ATOM 923 C CA . ASN A 1 125 ? -22.693 3.838 14.880 1.00 88.56 125 ASN A CA 1
ATOM 924 C C . ASN A 1 125 ? -22.909 3.418 16.345 1.00 88.56 125 ASN A C 1
ATOM 926 O O . ASN A 1 125 ? -24.049 3.365 16.799 1.00 88.56 125 ASN A O 1
ATOM 930 N N . GLY A 1 126 ? -21.833 3.086 17.065 1.00 75.06 126 GLY A N 1
ATOM 931 C CA . GLY A 1 126 ? -21.859 2.763 18.493 1.00 75.06 126 GLY A CA 1
ATOM 932 C C . GLY A 1 126 ? -21.771 3.986 19.412 1.00 75.06 126 GLY A C 1
ATOM 933 O O . GLY A 1 126 ? -22.053 3.864 20.603 1.00 75.06 126 GLY A O 1
ATOM 934 N N . ALA A 1 127 ? -21.403 5.159 18.882 1.00 63.75 127 ALA A N 1
ATOM 935 C CA . ALA A 1 127 ? -21.401 6.408 19.634 1.00 63.75 127 ALA A CA 1
ATOM 936 C C . ALA A 1 127 ? -22.845 6.757 20.063 1.00 63.75 127 ALA A C 1
ATOM 938 O O . ALA A 1 127 ? -23.735 6.836 19.210 1.00 63.75 127 ALA A O 1
ATOM 939 N N . PRO A 1 128 ? -23.136 6.948 21.364 1.00 54.25 128 PRO A N 1
ATOM 940 C CA . PRO A 1 128 ? -24.514 7.060 21.815 1.00 54.25 128 PRO A CA 1
ATOM 941 C C . PRO A 1 128 ? -25.199 8.329 21.288 1.00 54.25 128 PRO A C 1
ATOM 943 O O . PRO A 1 128 ? -24.889 9.440 21.713 1.00 54.25 128 PRO A O 1
ATOM 946 N N . ARG A 1 129 ? -26.288 8.149 20.528 1.00 55.03 129 ARG A N 1
ATOM 947 C CA . ARG A 1 129 ? -27.408 9.117 20.453 1.00 55.03 129 ARG A CA 1
ATOM 948 C C . ARG A 1 129 ? -27.977 9.482 21.845 1.00 55.03 129 ARG A C 1
ATOM 950 O O . ARG A 1 129 ? -28.770 10.411 21.955 1.00 55.03 129 ARG A O 1
ATOM 957 N N . ALA A 1 130 ? -27.571 8.775 22.905 1.00 52.69 130 ALA A N 1
ATOM 958 C CA . ALA A 1 130 ? -28.035 8.934 24.282 1.00 52.69 130 ALA A CA 1
ATOM 959 C C . ALA A 1 130 ? -27.623 10.258 24.957 1.00 52.69 130 ALA A C 1
ATOM 961 O O . ALA A 1 130 ? -28.322 10.705 25.862 1.00 52.69 130 ALA A O 1
ATOM 962 N N . ALA A 1 131 ? -26.551 10.927 24.513 1.00 53.41 131 ALA A N 1
ATOM 963 C CA . ALA A 1 131 ? -26.147 12.214 25.097 1.00 53.41 131 ALA A CA 1
ATOM 964 C C . ALA A 1 131 ? -27.103 13.371 24.737 1.00 53.41 131 ALA A C 1
ATOM 966 O O . ALA A 1 131 ? -27.195 14.347 25.473 1.00 53.41 131 ALA A O 1
ATOM 967 N N . VAL A 1 132 ? -27.857 13.246 23.638 1.00 55.12 132 VAL A N 1
ATOM 968 C CA . VAL A 1 132 ? -28.791 14.287 23.169 1.00 55.12 132 VAL A CA 1
ATOM 969 C C . VAL A 1 132 ? -30.147 14.214 23.888 1.00 55.12 132 VAL A C 1
ATOM 971 O O . VAL A 1 132 ? -30.811 15.232 24.038 1.00 55.12 132 VAL A O 1
ATOM 974 N N . VAL A 1 133 ? -30.544 13.045 24.405 1.00 56.41 133 VAL A N 1
ATOM 975 C CA . VAL A 1 133 ? -31.833 12.869 25.110 1.00 56.41 133 VAL A CA 1
ATOM 976 C C . VAL A 1 133 ? -31.731 13.211 26.605 1.00 56.41 133 VAL A C 1
ATOM 978 O O . VAL A 1 133 ? -32.707 13.646 27.207 1.00 56.41 133 VAL A O 1
ATOM 981 N N . ALA A 1 134 ? -30.549 13.087 27.217 1.00 58.59 134 ALA A N 1
ATOM 982 C CA . ALA A 1 134 ? -30.358 13.364 28.646 1.00 58.59 134 ALA A CA 1
ATOM 983 C C . ALA A 1 134 ? -30.231 14.865 29.000 1.00 58.59 134 ALA A C 1
ATOM 985 O O . ALA A 1 134 ? -30.307 15.223 30.174 1.00 58.59 134 ALA A O 1
ATOM 986 N N . GLY A 1 135 ? -30.042 15.745 28.008 1.00 53.28 135 GLY A N 1
ATOM 987 C CA . GLY A 1 135 ? -29.831 17.185 28.211 1.00 53.28 135 GLY A CA 1
ATOM 988 C C . GLY A 1 135 ? -31.094 18.053 28.182 1.00 53.28 135 GLY A C 1
ATOM 989 O O . GLY A 1 135 ? -31.034 19.208 28.588 1.00 53.28 135 GLY A O 1
ATOM 990 N N . SER A 1 136 ? -32.243 17.531 27.738 1.00 58.59 136 SER A N 1
ATOM 991 C CA . SER A 1 136 ? -33.474 18.326 27.570 1.00 58.59 136 SER A CA 1
ATOM 992 C C . SER A 1 136 ? -34.416 18.307 28.785 1.00 58.59 136 SER A C 1
ATOM 994 O O . SER A 1 136 ? -35.571 18.699 28.661 1.00 58.59 136 SER A O 1
ATOM 996 N N . GLY A 1 137 ? -33.964 17.806 29.942 1.00 56.94 137 GLY A N 1
ATOM 997 C CA . GLY A 1 137 ? -34.836 17.445 31.068 1.00 56.94 137 GLY A CA 1
ATOM 998 C C . GLY A 1 137 ? -34.606 18.178 32.391 1.00 56.94 137 GLY A C 1
ATOM 999 O O . GLY A 1 137 ? -35.045 17.667 33.418 1.00 56.94 137 GLY A O 1
ATOM 1000 N N . ARG A 1 138 ? -33.909 19.322 32.431 1.00 56.28 138 ARG A N 1
ATOM 1001 C CA . ARG A 1 138 ? -33.782 20.109 33.675 1.00 56.28 138 ARG A CA 1
ATOM 1002 C C . ARG A 1 138 ? -34.024 21.597 33.451 1.00 56.28 138 ARG A C 1
ATOM 1004 O O . ARG A 1 138 ? -33.098 22.367 33.231 1.00 56.28 138 ARG A O 1
ATOM 1011 N N . SER A 1 139 ? -35.293 21.967 33.574 1.00 57.94 139 SER A N 1
ATOM 1012 C CA . SER A 1 139 ? -35.752 23.312 33.910 1.00 57.94 139 SER A CA 1
ATOM 1013 C C . SER A 1 139 ? -36.832 23.186 34.988 1.00 57.94 139 SER A C 1
ATOM 1015 O O . SER A 1 139 ? -37.994 22.956 34.655 1.00 57.94 139 SER A O 1
ATOM 1017 N N . THR A 1 140 ? -36.432 23.290 36.255 1.00 59.19 140 THR A N 1
ATOM 1018 C CA . THR A 1 140 ? -37.275 23.669 37.403 1.00 59.19 140 THR A CA 1
ATOM 1019 C C . THR A 1 140 ? -36.382 24.308 38.448 1.00 59.19 140 THR A C 1
ATOM 1021 O O . THR A 1 140 ? -35.391 23.630 38.812 1.00 59.19 140 THR A O 1
#

Nearest PDB structures (foldseek):
  5fig-assembly2_F-2  TM=6.825E-01  e=2.437E-01  Bacillus subtilis
  6wkt-assembly1_A  TM=7.418E-01  e=4.567E-01  Bacillus subtilis subsp. subtilis str. 168
  3kav-assembly1_A  TM=6.285E-01  e=4.334E-01  Pseudomonas aeruginosa
  6zif-assembly1_C  TM=7.415E-01  e=1.691E+00  Methylocystis sp. ATCC 49242

pLDDT: mean 93.02, std 12.6, range [52.69, 98.88]

Secondary structure (DSSP, 8-state):
--HHHHHHHHHHHHHHHHHHHHHH-STT--HHHHHHHHHHHHHHHHHHHHHHTT-TTHHHHHHHHHHHHHHHHHHHHTSPP-STT---HHHHT--HHHHHHHHHHHHHHHHHHHHHHHHHHHHHHHS-THHHHTTS----